Protein AF-A0A938IWF7-F1 (afdb_monomer)

Structure (mmCIF, N/CA/C/O backbone):
data_AF-A0A938IWF7-F1
#
_entry.id   AF-A0A938IWF7-F1
#
loop_
_atom_site.group_PDB
_atom_site.id
_atom_site.type_symbol
_atom_site.label_atom_id
_atom_site.label_alt_id
_atom_site.label_comp_id
_atom_site.label_asym_id
_atom_site.label_entity_id
_atom_site.label_seq_id
_atom_site.pdbx_PDB_ins_code
_atom_site.Cartn_x
_atom_sit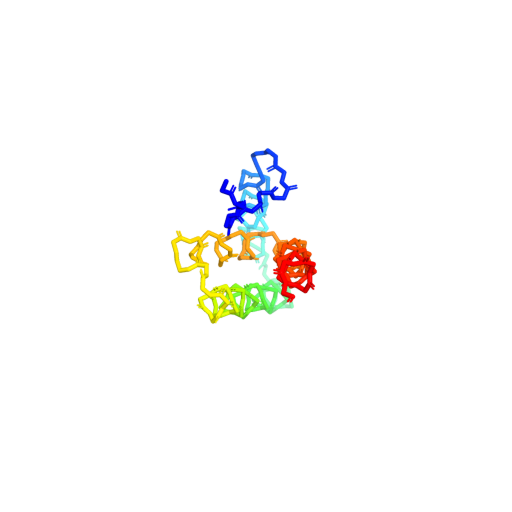e.Cartn_y
_atom_site.Cartn_z
_atom_site.occupancy
_atom_site.B_iso_or_equiv
_atom_site.auth_seq_id
_atom_site.auth_comp_id
_atom_site.auth_asym_id
_atom_site.auth_atom_id
_atom_site.pdbx_PDB_model_num
ATOM 1 N N . MET A 1 1 ? 18.620 -3.970 -14.557 1.00 60.56 1 MET A N 1
ATOM 2 C CA . MET A 1 1 ? 17.298 -4.579 -14.291 1.00 60.56 1 MET A CA 1
ATOM 3 C C . MET A 1 1 ? 16.439 -3.487 -13.680 1.00 60.56 1 MET A C 1
ATOM 5 O O . MET A 1 1 ? 16.869 -2.932 -12.676 1.00 60.56 1 MET A O 1
ATOM 9 N N . GLN A 1 2 ? 15.321 -3.117 -14.311 1.00 70.94 2 GLN A N 1
ATOM 10 C CA . GLN A 1 2 ? 14.376 -2.150 -13.732 1.00 70.94 2 GLN A CA 1
ATOM 11 C C . GLN A 1 2 ? 13.830 -2.713 -12.403 1.00 70.94 2 GLN A C 1
ATOM 13 O O . GLN A 1 2 ? 13.570 -3.922 -12.338 1.00 70.94 2 GLN A O 1
ATOM 18 N N . PRO A 1 3 ? 13.694 -1.904 -11.337 1.00 79.50 3 PRO A N 1
ATOM 19 C CA . PRO A 1 3 ? 13.138 -2.370 -10.074 1.00 79.50 3 PRO A CA 1
ATOM 20 C C . PRO A 1 3 ? 11.682 -2.813 -10.263 1.00 79.50 3 PRO A C 1
ATOM 22 O O . PRO A 1 3 ? 10.931 -2.231 -11.036 1.00 79.50 3 PRO A O 1
ATOM 25 N N . THR A 1 4 ? 11.269 -3.856 -9.544 1.00 87.56 4 THR A N 1
ATOM 26 C CA . THR A 1 4 ? 9.879 -4.356 -9.541 1.00 87.56 4 THR A CA 1
ATOM 27 C C . THR A 1 4 ? 9.089 -3.889 -8.315 1.00 87.56 4 THR A C 1
ATOM 29 O O . THR A 1 4 ? 7.882 -4.109 -8.215 1.00 87.56 4 THR A O 1
ATOM 32 N N . PHE A 1 5 ? 9.768 -3.238 -7.368 1.00 89.81 5 PHE A N 1
ATOM 33 C CA . PHE A 1 5 ? 9.217 -2.760 -6.107 1.00 89.81 5 PHE A CA 1
ATOM 34 C C . PHE A 1 5 ? 9.998 -1.547 -5.606 1.00 89.81 5 PHE A C 1
ATOM 36 O O . PHE A 1 5 ? 11.230 -1.572 -5.607 1.00 89.81 5 PHE A O 1
ATOM 43 N N . VAL A 1 6 ? 9.282 -0.541 -5.102 1.00 89.88 6 VAL A N 1
ATOM 44 C CA . VAL A 1 6 ? 9.870 0.648 -4.480 1.00 89.88 6 VAL A CA 1
ATOM 45 C C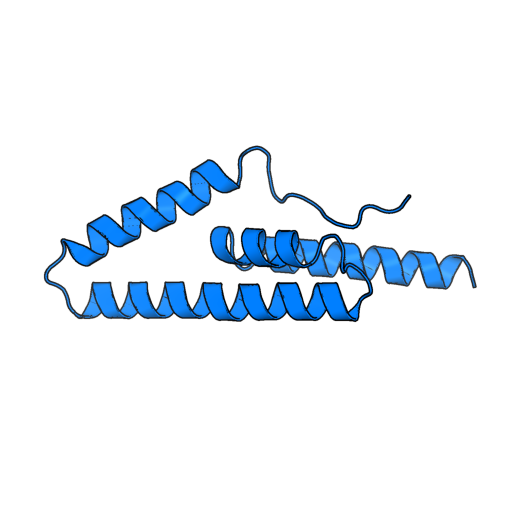 . VAL A 1 6 ? 9.305 0.805 -3.065 1.00 89.88 6 VAL A C 1
ATOM 47 O O . VAL A 1 6 ? 8.091 0.972 -2.901 1.00 89.88 6 VAL A O 1
ATOM 50 N N . PRO A 1 7 ? 10.153 0.728 -2.020 1.00 86.12 7 PRO A N 1
ATOM 51 C CA . PRO A 1 7 ? 9.714 0.996 -0.664 1.00 86.12 7 PRO A CA 1
ATOM 52 C C . PRO A 1 7 ? 9.468 2.495 -0.464 1.00 86.12 7 PRO A C 1
ATOM 54 O O . PRO A 1 7 ? 10.327 3.307 -0.792 1.00 86.12 7 PRO A O 1
ATOM 57 N N . VAL A 1 8 ? 8.344 2.867 0.150 1.00 84.50 8 VAL A N 1
ATOM 58 C CA . VAL A 1 8 ? 7.998 4.289 0.375 1.00 84.50 8 VAL A CA 1
ATOM 59 C C . VAL A 1 8 ? 8.936 5.022 1.350 1.00 84.50 8 VAL A C 1
ATOM 61 O O . VAL A 1 8 ? 9.105 6.230 1.241 1.00 84.50 8 VAL A O 1
ATOM 64 N N . ALA A 1 9 ? 9.533 4.319 2.323 1.00 77.88 9 ALA A N 1
ATOM 65 C CA . ALA A 1 9 ? 10.517 4.867 3.267 1.00 77.88 9 ALA A CA 1
ATOM 66 C C . ALA A 1 9 ? 11.268 3.752 4.029 1.00 77.88 9 ALA A C 1
ATOM 68 O O . ALA A 1 9 ? 10.703 2.684 4.264 1.00 77.88 9 ALA A O 1
ATOM 69 N N . PRO A 1 10 ? 12.505 3.959 4.509 1.00 74.50 10 PRO A N 1
ATOM 70 C CA . PRO A 1 10 ? 13.160 2.999 5.399 1.00 74.50 10 PRO A CA 1
ATOM 71 C C . PRO A 1 10 ? 12.302 2.718 6.643 1.00 74.50 10 PRO A C 1
ATOM 73 O O . PRO A 1 10 ? 11.774 3.641 7.256 1.00 74.50 10 PRO A O 1
ATOM 76 N N . MET A 1 11 ? 12.160 1.443 7.024 1.00 72.19 11 MET A N 1
ATOM 77 C CA . MET A 1 11 ? 11.378 1.022 8.202 1.00 72.19 11 MET A CA 1
ATOM 78 C C . MET A 1 11 ? 9.893 1.442 8.183 1.00 72.19 11 MET A C 1
ATOM 80 O O . MET A 1 11 ? 9.252 1.449 9.236 1.00 72.19 11 MET A O 1
ATOM 84 N N . TRP A 1 12 ? 9.314 1.725 7.005 1.00 72.31 12 TRP A N 1
ATOM 85 C CA . TRP A 1 12 ? 7.904 2.126 6.848 1.00 72.31 12 TRP A CA 1
ATOM 86 C C . TRP A 1 12 ? 6.911 1.174 7.529 1.00 72.31 12 TRP A C 1
ATOM 88 O O . TRP A 1 12 ? 5.832 1.590 7.952 1.00 72.31 12 TRP A O 1
ATOM 98 N N . TRP A 1 13 ? 7.269 -0.107 7.638 1.00 69.00 13 TRP A N 1
ATOM 99 C CA . TRP A 1 13 ? 6.447 -1.136 8.262 1.00 69.00 13 TRP A CA 1
ATOM 100 C C . TRP A 1 13 ? 6.356 -0.953 9.781 1.00 69.00 13 TRP A C 1
ATOM 102 O O . TRP A 1 13 ? 5.300 -1.204 10.347 1.00 69.00 13 TRP A O 1
ATOM 112 N N . VAL A 1 14 ? 7.402 -0.459 10.452 1.00 71.00 14 VAL A N 1
ATOM 113 C CA . VAL A 1 14 ? 7.402 -0.285 11.916 1.00 71.00 14 VAL A CA 1
ATOM 114 C C . VAL A 1 14 ? 6.451 0.828 12.338 1.00 71.00 14 VAL A C 1
ATOM 116 O O . VAL A 1 14 ? 5.626 0.632 13.230 1.00 71.00 14 VAL A O 1
ATOM 119 N N . SER A 1 15 ? 6.549 1.994 11.697 1.00 68.25 15 SER A N 1
ATOM 120 C CA . SER A 1 15 ? 5.754 3.170 12.062 1.00 68.25 15 SER A CA 1
ATOM 121 C C . SER A 1 15 ? 4.278 2.994 11.709 1.00 68.25 15 SER A C 1
ATOM 123 O O . SER A 1 15 ? 3.411 3.250 12.546 1.00 68.25 15 SER A O 1
ATOM 125 N N . ASN A 1 16 ? 3.979 2.499 10.506 1.00 72.25 16 ASN A N 1
ATOM 126 C CA . ASN A 1 16 ? 2.600 2.402 10.033 1.00 72.25 16 ASN A CA 1
ATOM 127 C C . ASN A 1 16 ? 1.866 1.180 10.600 1.00 72.25 16 ASN A C 1
ATOM 129 O O . ASN A 1 16 ? 0.741 1.312 11.081 1.00 72.25 16 ASN A O 1
ATOM 133 N N . PHE A 1 17 ? 2.511 0.008 10.651 1.00 72.62 17 PHE A N 1
ATOM 134 C CA . PHE A 1 17 ? 1.894 -1.179 11.251 1.00 72.62 17 PHE A CA 1
ATOM 135 C C . PHE A 1 17 ? 1.763 -1.030 12.773 1.00 72.62 17 PHE A C 1
ATOM 137 O O . PHE A 1 17 ? 0.714 -1.340 13.339 1.00 72.62 17 PHE A O 1
ATOM 144 N N . GLY A 1 18 ? 2.788 -0.481 13.438 1.00 76.25 18 GLY A N 1
ATOM 145 C CA . GLY A 1 18 ? 2.743 -0.179 14.870 1.00 76.25 18 GLY A CA 1
ATOM 146 C C . GLY A 1 18 ? 1.638 0.821 15.222 1.00 76.25 18 GLY A C 1
ATOM 147 O O . GLY A 1 18 ? 0.877 0.594 16.166 1.00 76.25 18 GLY A O 1
ATOM 148 N N . GLY A 1 19 ? 1.489 1.881 14.421 1.00 75.81 19 GLY A N 1
ATOM 149 C CA . GLY A 1 19 ? 0.403 2.851 14.560 1.00 75.81 19 GLY A CA 1
ATOM 150 C C . GLY A 1 19 ? -0.983 2.229 14.373 1.00 75.81 19 GLY A C 1
ATOM 151 O O . GLY A 1 19 ? -1.886 2.499 15.166 1.00 75.81 19 GLY A O 1
ATOM 152 N N . LEU A 1 20 ? -1.154 1.348 13.382 1.00 77.00 20 LEU A N 1
ATOM 153 C CA . LEU A 1 20 ? -2.426 0.672 13.105 1.00 77.00 20 LEU A CA 1
ATOM 154 C C . LEU A 1 20 ? -2.837 -0.257 14.259 1.00 77.00 20 LEU A C 1
ATOM 156 O O . LEU A 1 20 ? -3.983 -0.207 14.715 1.00 77.00 20 LEU A O 1
ATOM 160 N N . VAL A 1 21 ? -1.892 -1.030 14.803 1.00 79.88 21 VAL A N 1
ATOM 161 C CA . VAL A 1 21 ? -2.122 -1.890 15.977 1.00 79.88 21 VAL A CA 1
ATOM 162 C C . VAL A 1 21 ? -2.458 -1.056 17.216 1.00 79.88 21 VAL A C 1
ATOM 164 O O . VAL A 1 21 ? -3.451 -1.336 17.893 1.00 79.88 21 VAL A O 1
ATOM 167 N N . ALA A 1 22 ? -1.687 -0.004 17.504 1.00 81.25 22 ALA A N 1
ATOM 168 C CA . ALA A 1 22 ? -1.941 0.875 18.646 1.00 81.25 22 ALA A CA 1
ATOM 169 C C . ALA A 1 22 ? -3.323 1.547 18.552 1.00 81.25 22 ALA A C 1
ATOM 171 O O . ALA A 1 22 ? -4.100 1.513 19.512 1.00 81.25 22 ALA A O 1
ATOM 172 N N . ASN A 1 23 ? -3.670 2.084 17.379 1.00 78.56 23 ASN A N 1
ATOM 173 C CA . ASN A 1 23 ? -4.971 2.700 17.124 1.00 78.56 23 A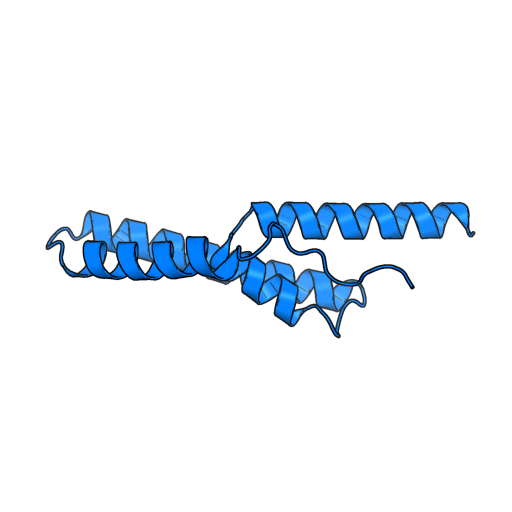SN A CA 1
ATOM 174 C C . ASN A 1 23 ? -6.117 1.688 17.228 1.00 78.56 23 ASN A C 1
ATOM 176 O O . ASN A 1 23 ? -7.157 2.012 17.804 1.00 78.56 23 ASN A O 1
ATOM 180 N N . GLY A 1 24 ? -5.917 0.453 16.761 1.00 77.62 24 GLY A N 1
ATOM 181 C CA . GLY A 1 24 ? -6.881 -0.634 16.923 1.00 77.62 24 GLY A CA 1
ATOM 182 C C . GLY A 1 24 ? -7.139 -0.979 18.389 1.00 77.62 24 GLY A C 1
ATOM 183 O O . GLY A 1 24 ? -8.295 -1.091 18.804 1.00 77.62 24 GLY A O 1
ATOM 184 N N . ILE A 1 25 ? -6.087 -1.056 19.211 1.00 83.25 25 ILE A N 1
ATOM 185 C CA . ILE A 1 25 ? -6.211 -1.284 20.660 1.00 83.25 25 ILE A CA 1
ATOM 186 C C . ILE A 1 25 ? -6.975 -0.130 21.326 1.00 83.25 25 ILE A C 1
ATOM 188 O O . ILE A 1 25 ? -7.878 -0.370 22.133 1.00 83.25 25 ILE A O 1
ATOM 192 N N . ILE A 1 26 ? -6.655 1.121 20.984 1.00 81.50 26 ILE A N 1
ATOM 193 C CA . ILE A 1 26 ? -7.336 2.308 21.525 1.00 81.50 26 ILE A CA 1
ATOM 194 C C . ILE A 1 26 ? -8.819 2.318 21.118 1.00 81.50 26 ILE A C 1
ATOM 196 O O . ILE A 1 26 ? -9.692 2.545 21.963 1.00 81.50 26 ILE A O 1
ATOM 200 N N . ALA A 1 27 ? -9.124 2.029 19.852 1.00 77.44 27 ALA A N 1
ATOM 201 C CA . ALA A 1 27 ? -10.489 1.959 19.338 1.00 77.44 27 ALA A CA 1
ATOM 202 C C . ALA A 1 27 ? -11.300 0.832 20.000 1.00 77.44 27 ALA A C 1
ATOM 204 O O . ALA A 1 27 ? -12.460 1.040 20.364 1.00 77.44 27 ALA A O 1
ATOM 205 N N . ALA A 1 28 ? -10.689 -0.336 20.219 1.00 76.94 28 ALA A N 1
ATOM 206 C CA . ALA A 1 28 ? -11.324 -1.464 20.896 1.00 76.94 28 ALA A CA 1
ATOM 207 C C . ALA A 1 28 ? -11.637 -1.153 22.370 1.00 76.94 28 ALA A C 1
ATOM 209 O O . ALA A 1 28 ? -12.730 -1.469 22.855 1.00 76.94 28 ALA A O 1
ATOM 210 N N . ARG A 1 29 ? -10.707 -0.482 23.066 1.00 83.88 29 ARG A N 1
ATOM 211 C CA . ARG A 1 29 ? -10.857 -0.072 24.474 1.00 83.88 29 ARG A CA 1
ATOM 212 C C . ARG A 1 29 ? -11.865 1.063 24.665 1.00 83.88 29 ARG A C 1
ATOM 214 O O . ARG A 1 29 ? -12.482 1.150 25.727 1.00 83.88 29 ARG A O 1
ATOM 221 N N . LYS A 1 30 ? -12.103 1.902 23.652 1.00 78.81 30 LYS A N 1
ATOM 222 C CA . LYS A 1 30 ? -13.204 2.877 23.683 1.00 78.81 30 LYS A CA 1
ATOM 223 C C . LYS A 1 30 ? -14.561 2.161 23.593 1.00 78.81 30 LYS A C 1
ATOM 225 O O . LYS A 1 30 ? -14.805 1.350 22.703 1.00 78.81 30 LYS A O 1
ATOM 230 N N . LYS A 1 31 ? -15.506 2.537 24.468 1.00 80.00 31 LYS A N 1
ATOM 231 C CA . LYS A 1 31 ? -16.922 2.101 24.407 1.00 80.00 31 LYS A CA 1
ATOM 232 C C . LYS A 1 31 ? -17.740 2.811 23.311 1.00 80.00 31 LYS A C 1
ATOM 234 O O . LYS A 1 31 ? -18.949 2.625 23.220 1.00 80.00 31 LYS A O 1
ATOM 239 N N . SER A 1 32 ? -17.100 3.633 22.478 1.00 85.75 32 SER A N 1
ATOM 240 C CA . SER A 1 32 ? -17.764 4.385 21.412 1.00 85.75 32 SER A CA 1
ATOM 241 C C . SER A 1 32 ? -17.997 3.506 20.184 1.00 85.75 32 SER A C 1
ATOM 243 O O . SER A 1 32 ? -17.044 3.088 19.522 1.00 85.75 32 SER A O 1
ATOM 245 N N . LYS A 1 33 ? -19.271 3.271 19.843 1.00 86.00 33 LYS A N 1
ATOM 246 C CA . LYS A 1 33 ? -19.653 2.589 18.594 1.00 86.00 33 LYS A CA 1
ATOM 247 C C . LYS A 1 33 ? -19.139 3.336 17.362 1.00 86.00 33 LYS A C 1
ATOM 249 O O . LYS A 1 33 ? -18.655 2.692 16.440 1.00 86.00 33 LYS A O 1
ATOM 254 N N . LEU A 1 34 ? -19.178 4.672 17.377 1.00 86.62 34 LEU A N 1
ATOM 255 C CA . LEU A 1 34 ? -18.704 5.501 16.267 1.00 86.62 34 LEU A CA 1
ATOM 256 C C . LEU A 1 34 ? -17.204 5.305 16.017 1.00 86.62 34 LEU A C 1
ATOM 258 O O . LEU A 1 34 ? -16.800 5.107 14.880 1.00 86.62 34 LEU A O 1
ATOM 262 N N . THR A 1 35 ? -16.380 5.285 17.072 1.00 83.81 35 THR A N 1
ATOM 263 C CA . THR A 1 35 ? -14.931 5.061 16.927 1.00 83.81 35 THR A CA 1
ATOM 264 C C . THR A 1 35 ? -14.628 3.692 16.318 1.00 83.81 35 THR A C 1
ATOM 266 O O . THR A 1 35 ? -13.765 3.590 15.453 1.00 83.81 35 THR A O 1
ATOM 269 N N . ARG A 1 36 ? -15.356 2.648 16.729 1.00 83.19 36 ARG A N 1
ATOM 270 C CA . ARG A 1 36 ? -15.197 1.299 16.165 1.00 83.19 36 ARG A CA 1
ATOM 271 C C . ARG A 1 36 ? -15.647 1.226 14.707 1.00 83.19 36 ARG A C 1
ATOM 273 O O . ARG A 1 36 ? -14.974 0.578 13.917 1.00 83.19 36 ARG A O 1
ATOM 280 N N . LEU A 1 37 ? -16.741 1.905 14.356 1.00 88.19 37 LEU A N 1
ATOM 281 C CA . LEU A 1 37 ? -17.227 2.008 12.977 1.00 88.19 37 LEU A CA 1
ATOM 282 C C . LEU A 1 37 ? -16.219 2.717 12.071 1.00 88.19 37 LEU A C 1
ATOM 284 O O . LEU A 1 37 ? -15.870 2.176 11.030 1.00 88.19 37 LEU A O 1
ATOM 288 N N . VAL A 1 38 ? -15.710 3.881 12.486 1.00 86.88 38 VAL A N 1
ATOM 289 C CA . VAL A 1 38 ? -14.707 4.638 11.718 1.00 86.88 38 VAL A CA 1
ATOM 290 C C . VAL A 1 38 ? -13.418 3.833 11.560 1.00 86.88 38 VAL A C 1
ATOM 292 O O . VAL A 1 38 ? -12.883 3.753 10.460 1.00 86.88 38 VAL A O 1
ATOM 295 N N . PHE A 1 39 ? -12.944 3.184 12.629 1.00 85.56 39 PHE A N 1
ATOM 296 C CA . PHE A 1 39 ? -11.764 2.322 12.552 1.00 85.56 39 PHE A CA 1
ATOM 297 C C . PHE A 1 39 ? -11.991 1.129 11.615 1.00 85.56 39 PHE A C 1
ATOM 299 O O . PHE A 1 39 ? -11.150 0.846 10.769 1.00 85.56 39 PHE A O 1
ATOM 306 N N . GLY A 1 40 ? -13.140 0.456 11.725 1.00 87.69 40 GLY A N 1
ATOM 307 C CA . GLY A 1 40 ? -13.500 -0.648 10.839 1.00 87.69 40 GLY A CA 1
ATOM 308 C C . GLY A 1 40 ? -13.567 -0.217 9.375 1.00 87.69 40 GLY A C 1
ATOM 309 O O . GLY A 1 40 ? -12.996 -0.890 8.524 1.00 87.69 40 GLY A O 1
ATOM 310 N N . ALA A 1 41 ? -14.192 0.927 9.088 1.00 88.50 41 ALA A N 1
ATOM 311 C CA . ALA A 1 41 ? -14.237 1.496 7.745 1.00 88.50 41 ALA A CA 1
ATOM 312 C C . ALA A 1 41 ? -12.830 1.796 7.209 1.00 88.50 41 ALA A C 1
ATOM 314 O O . ALA A 1 41 ? -12.520 1.407 6.089 1.00 88.50 41 ALA A O 1
ATOM 315 N N . ALA A 1 42 ? -11.957 2.398 8.025 1.00 85.75 42 ALA A N 1
ATOM 316 C CA . ALA A 1 42 ? -10.570 2.650 7.642 1.00 85.75 42 ALA A CA 1
ATOM 317 C C . ALA A 1 42 ? -9.824 1.346 7.308 1.00 85.75 42 ALA A C 1
ATOM 319 O O . ALA A 1 42 ? -9.206 1.249 6.253 1.00 85.75 42 ALA A O 1
ATOM 320 N N . VAL A 1 43 ? -9.933 0.313 8.152 1.00 86.81 43 VAL A N 1
ATOM 321 C CA . VAL A 1 43 ? -9.309 -0.996 7.889 1.00 86.81 43 VAL A CA 1
ATOM 322 C C . VAL A 1 43 ? -9.834 -1.613 6.592 1.00 86.81 43 VAL A C 1
ATOM 324 O O . VAL A 1 43 ? -9.042 -2.109 5.794 1.00 86.81 43 VAL A O 1
ATOM 327 N N . VAL A 1 44 ? -11.148 -1.563 6.353 1.00 91.38 44 VAL A N 1
ATOM 328 C CA . VAL A 1 44 ? -11.747 -2.071 5.109 1.00 91.38 44 VAL A CA 1
ATOM 329 C C . VAL A 1 44 ? -11.184 -1.335 3.894 1.00 91.38 44 VAL A C 1
ATOM 331 O O . VAL A 1 44 ? -10.806 -1.993 2.927 1.00 91.38 44 VAL A O 1
ATOM 334 N N . THR A 1 45 ? -11.060 -0.008 3.955 1.00 89.56 45 THR A N 1
ATOM 335 C CA . THR A 1 45 ? -10.439 0.789 2.887 1.00 89.56 45 THR A CA 1
ATOM 336 C C . THR A 1 45 ? -9.016 0.314 2.587 1.00 89.56 45 THR A C 1
ATOM 338 O O . THR A 1 45 ? -8.726 -0.024 1.442 1.00 89.56 45 THR A O 1
ATOM 341 N N . HIS A 1 46 ? -8.163 0.162 3.605 1.00 88.06 46 HIS A N 1
ATOM 342 C CA . HIS A 1 46 ? -6.790 -0.329 3.423 1.00 88.06 46 HIS A CA 1
ATOM 343 C C . HIS A 1 46 ? -6.732 -1.739 2.808 1.00 88.06 46 HIS A C 1
ATOM 345 O O . HIS A 1 46 ? -5.865 -2.023 1.983 1.00 88.06 46 HIS A O 1
ATOM 351 N N . VAL A 1 47 ? -7.657 -2.633 3.177 1.00 91.56 47 VAL A N 1
ATOM 352 C CA . VAL A 1 47 ? -7.731 -3.987 2.597 1.00 91.56 47 VAL A CA 1
ATOM 353 C C . VAL A 1 47 ? -8.128 -3.942 1.120 1.00 91.56 47 VAL A C 1
ATOM 355 O O . VAL A 1 47 ? -7.537 -4.655 0.306 1.00 91.56 47 VAL A O 1
ATOM 358 N N . VAL A 1 48 ? -9.103 -3.104 0.759 1.00 94.81 48 VAL A N 1
ATOM 359 C CA . VAL A 1 48 ? -9.533 -2.927 -0.638 1.00 94.81 48 VAL A CA 1
ATOM 360 C C . VAL A 1 48 ? -8.393 -2.353 -1.481 1.00 94.81 48 VAL A C 1
ATOM 362 O O . VAL A 1 48 ? -8.098 -2.886 -2.552 1.00 94.81 48 VAL A O 1
ATOM 365 N N . GLU A 1 49 ? -7.708 -1.326 -0.981 1.00 93.81 49 GLU A N 1
ATOM 366 C CA . GLU A 1 49 ? -6.546 -0.721 -1.641 1.00 93.81 49 GLU A CA 1
ATOM 367 C C . GLU A 1 49 ? -5.397 -1.720 -1.815 1.00 93.81 49 GLU A C 1
ATOM 369 O O . GLU A 1 49 ? -4.810 -1.807 -2.893 1.00 93.81 49 GLU A O 1
ATOM 374 N N . ALA A 1 50 ? -5.110 -2.532 -0.796 1.00 94.44 50 ALA A N 1
ATOM 375 C CA . ALA A 1 50 ? -4.087 -3.572 -0.865 1.00 94.44 50 ALA A CA 1
ATOM 376 C C . ALA A 1 50 ? -4.396 -4.634 -1.926 1.00 94.44 50 ALA A C 1
ATOM 378 O O . ALA A 1 50 ? -3.514 -5.021 -2.699 1.00 94.44 50 ALA A O 1
ATOM 379 N N . GLY A 1 51 ? -5.652 -5.083 -1.992 1.00 96.19 51 GLY A N 1
ATOM 380 C CA . GLY A 1 51 ? -6.108 -6.011 -3.025 1.00 96.19 51 GLY A CA 1
ATOM 381 C C . GLY A 1 51 ? -6.006 -5.409 -4.426 1.00 96.19 51 GLY A C 1
ATOM 382 O O . GLY A 1 51 ? -5.584 -6.092 -5.363 1.00 96.19 51 GLY A O 1
ATOM 383 N N . TYR A 1 52 ? -6.334 -4.122 -4.566 1.00 96.31 52 TYR A N 1
ATOM 384 C CA . TYR A 1 52 ? -6.160 -3.389 -5.817 1.00 96.31 52 TYR A CA 1
ATOM 385 C C . TYR A 1 52 ? -4.683 -3.303 -6.223 1.00 96.31 52 TYR A C 1
ATOM 387 O O . TYR A 1 52 ? -4.348 -3.705 -7.334 1.00 96.31 52 TYR A O 1
ATOM 395 N N . ALA A 1 53 ? -3.790 -2.886 -5.321 1.00 96.19 53 ALA A N 1
ATOM 396 C CA . ALA A 1 53 ? -2.353 -2.791 -5.586 1.00 96.19 53 ALA A CA 1
ATOM 397 C C . ALA A 1 53 ? -1.753 -4.134 -6.027 1.00 96.19 53 ALA A C 1
ATOM 399 O O . ALA A 1 53 ? -1.046 -4.200 -7.032 1.00 96.19 53 ALA A O 1
ATOM 400 N N . TYR A 1 54 ? -2.083 -5.215 -5.312 1.00 96.31 54 TYR A N 1
ATOM 401 C CA . TYR A 1 54 ? -1.652 -6.570 -5.660 1.00 96.31 54 TYR A CA 1
ATOM 402 C C . TYR A 1 54 ? -2.109 -6.956 -7.070 1.00 96.31 54 TYR A C 1
ATOM 404 O O . TYR A 1 54 ? -1.312 -7.410 -7.896 1.00 96.31 54 TYR A O 1
ATOM 412 N N . ARG A 1 55 ? -3.399 -6.751 -7.363 1.00 96.81 55 ARG A N 1
ATOM 413 C CA . ARG A 1 55 ? -3.988 -7.113 -8.655 1.00 96.81 55 ARG A CA 1
ATOM 414 C C . ARG A 1 55 ? -3.393 -6.296 -9.79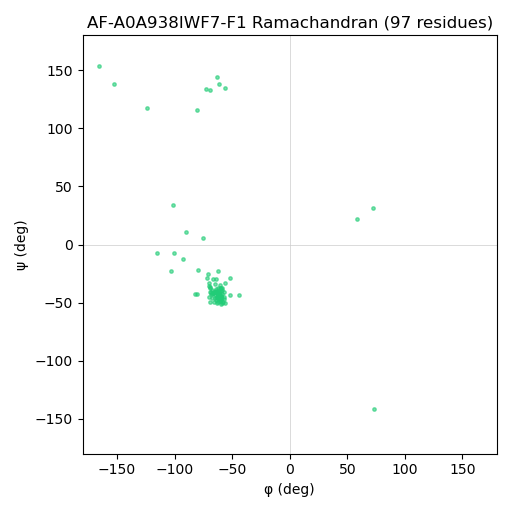8 1.00 96.81 55 ARG A C 1
ATOM 416 O O . ARG A 1 55 ? -3.158 -6.855 -10.866 1.00 96.81 55 ARG A O 1
ATOM 423 N N . THR A 1 56 ? -3.158 -5.006 -9.586 1.00 96.56 56 THR A N 1
ATOM 424 C CA . THR A 1 56 ? -2.530 -4.117 -10.568 1.00 96.56 56 THR A CA 1
ATOM 425 C C . THR A 1 56 ? -1.086 -4.536 -10.828 1.00 96.56 56 THR A C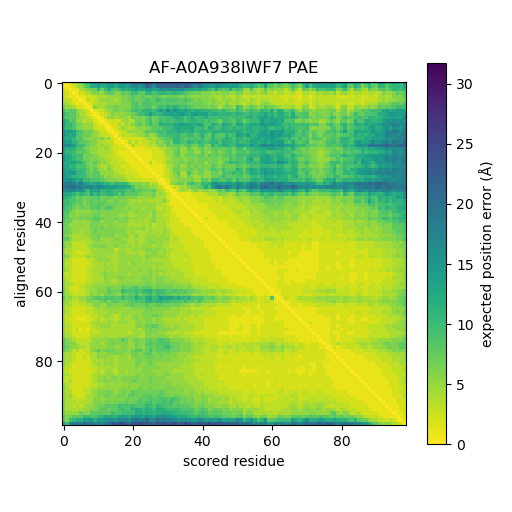 1
ATOM 427 O O . THR A 1 56 ? -0.733 -4.778 -11.975 1.00 96.56 56 THR A O 1
ATOM 430 N N . ALA A 1 57 ? -0.280 -4.755 -9.786 1.00 95.44 57 ALA A N 1
ATOM 431 C CA . ALA A 1 57 ? 1.099 -5.220 -9.944 1.00 95.44 57 ALA A CA 1
ATOM 432 C C . ALA A 1 57 ? 1.187 -6.566 -10.694 1.00 95.44 57 ALA A C 1
ATOM 434 O O . ALA A 1 57 ? 2.002 -6.711 -11.601 1.00 95.44 57 ALA A O 1
ATOM 435 N N . THR A 1 58 ? 0.303 -7.518 -10.375 1.00 95.44 58 THR A N 1
ATOM 436 C CA . THR A 1 58 ? 0.206 -8.816 -11.078 1.00 95.44 58 THR A CA 1
ATOM 437 C C . THR A 1 58 ? -0.096 -8.616 -12.569 1.00 95.44 58 THR A C 1
ATOM 439 O O . THR A 1 58 ? 0.564 -9.174 -13.438 1.00 95.44 58 THR A O 1
ATOM 442 N N . ARG A 1 59 ? -1.078 -7.765 -12.897 1.00 95.31 59 ARG A N 1
ATOM 443 C CA . ARG A 1 59 ? -1.480 -7.500 -14.291 1.00 95.31 59 ARG A CA 1
ATOM 444 C C . ARG A 1 59 ? -0.386 -6.849 -15.132 1.00 95.31 59 ARG A C 1
ATOM 446 O O . ARG A 1 59 ? -0.329 -7.099 -16.329 1.00 95.31 59 ARG A O 1
ATOM 453 N N . GLU A 1 60 ? 0.481 -6.067 -14.503 1.00 93.62 60 GLU A N 1
ATOM 454 C CA . GLU A 1 60 ? 1.585 -5.355 -15.155 1.00 93.62 60 GLU A CA 1
ATOM 455 C C . GLU A 1 60 ? 2.895 -6.171 -15.210 1.00 93.62 60 GLU A C 1
ATOM 457 O O . GLU A 1 60 ? 3.970 -5.646 -15.537 1.00 93.62 60 GLU A O 1
ATOM 462 N N . GLY A 1 61 ? 2.826 -7.468 -14.885 1.00 92.50 61 GLY A N 1
ATOM 463 C CA . GLY A 1 61 ? 3.961 -8.392 -14.932 1.00 92.50 61 GLY A CA 1
ATOM 464 C C . GLY A 1 61 ? 4.988 -8.157 -13.824 1.00 92.50 61 GLY A C 1
ATOM 465 O O . GLY A 1 61 ? 6.182 -8.357 -14.040 1.00 92.50 61 GLY A O 1
ATOM 466 N N . LEU A 1 62 ? 4.546 -7.683 -12.653 1.00 92.69 62 LEU A N 1
ATOM 467 C CA . LEU A 1 62 ? 5.365 -7.526 -11.444 1.00 92.69 62 LEU A CA 1
ATOM 468 C C . LEU A 1 62 ? 5.113 -8.667 -10.441 1.00 92.69 62 LEU A C 1
ATOM 470 O O . LEU A 1 62 ? 5.137 -8.434 -9.232 1.00 92.69 62 LEU A O 1
ATOM 474 N N . ASP A 1 63 ? 4.848 -9.887 -10.917 1.00 90.56 63 ASP A N 1
ATOM 475 C CA . ASP A 1 63 ? 4.370 -11.018 -10.102 1.00 90.56 63 ASP A CA 1
ATOM 476 C C . ASP A 1 63 ? 5.239 -11.287 -8.858 1.00 90.56 63 ASP A C 1
ATOM 478 O O . ASP A 1 63 ? 4.723 -11.414 -7.744 1.00 90.56 63 ASP A O 1
ATOM 482 N N . ASP A 1 64 ? 6.566 -11.242 -9.011 1.00 90.88 64 ASP A N 1
ATOM 483 C CA . ASP A 1 64 ? 7.542 -11.461 -7.930 1.00 90.88 64 ASP A CA 1
ATOM 484 C C . ASP A 1 64 ? 7.447 -10.429 -6.787 1.00 90.88 64 ASP A C 1
ATOM 486 O O . ASP A 1 64 ? 7.879 -10.669 -5.650 1.00 90.88 64 ASP A O 1
ATOM 490 N N . ALA A 1 65 ? 6.889 -9.254 -7.084 1.00 93.19 65 ALA A N 1
ATOM 491 C CA . ALA A 1 65 ? 6.761 -8.115 -6.182 1.00 93.19 65 ALA A CA 1
ATOM 492 C C . ALA A 1 65 ? 5.306 -7.750 -5.850 1.00 93.19 65 ALA A C 1
ATOM 494 O O . ALA A 1 65 ? 5.082 -6.922 -4.964 1.00 93.19 65 ALA A O 1
ATOM 495 N N . ALA A 1 66 ? 4.313 -8.365 -6.497 1.00 93.25 66 ALA A N 1
ATOM 496 C CA . ALA A 1 66 ? 2.904 -8.017 -6.328 1.00 93.25 66 ALA A CA 1
ATOM 497 C C . ALA A 1 66 ? 2.451 -8.116 -4.863 1.00 93.25 66 ALA A C 1
ATOM 499 O O . ALA A 1 66 ? 1.764 -7.232 -4.346 1.00 93.25 66 ALA A O 1
ATOM 500 N N . TRP A 1 67 ? 2.902 -9.151 -4.150 1.00 93.44 67 TRP A N 1
ATOM 501 C CA . TRP A 1 67 ? 2.619 -9.317 -2.722 1.00 93.44 67 TRP A CA 1
ATOM 502 C C . TRP A 1 67 ? 3.247 -8.209 -1.860 1.00 93.44 67 TRP A C 1
ATOM 504 O O . TRP A 1 67 ? 2.637 -7.787 -0.877 1.00 93.44 67 TRP A O 1
ATOM 514 N N . LYS A 1 68 ? 4.426 -7.689 -2.238 1.00 93.06 68 LYS A N 1
ATOM 515 C CA . LYS A 1 68 ? 5.083 -6.572 -1.536 1.00 93.06 68 LYS A CA 1
ATOM 516 C C . LYS A 1 68 ? 4.289 -5.283 -1.711 1.00 93.06 68 LYS A C 1
ATOM 518 O O . LYS A 1 68 ? 4.076 -4.571 -0.733 1.00 93.06 68 LYS A O 1
ATOM 523 N N . TRP A 1 69 ? 3.796 -5.023 -2.922 1.00 94.62 69 TRP A N 1
ATOM 524 C CA . TRP A 1 69 ? 2.906 -3.894 -3.204 1.00 94.62 69 TRP A CA 1
ATOM 525 C C . TRP A 1 69 ? 1.596 -3.976 -2.418 1.00 94.62 69 TRP A C 1
ATOM 527 O O . TRP A 1 69 ? 1.174 -2.981 -1.825 1.00 94.62 69 TRP A O 1
ATOM 537 N N . GLY A 1 70 ? 0.996 -5.166 -2.340 1.00 93.25 70 GLY A N 1
ATOM 538 C CA . GLY A 1 70 ? -0.188 -5.415 -1.517 1.00 93.25 70 GLY A CA 1
ATOM 539 C C . GLY A 1 70 ? 0.056 -5.133 -0.032 1.00 93.25 70 GLY A C 1
ATOM 540 O O . GLY A 1 70 ? -0.679 -4.359 0.577 1.00 93.25 70 GLY A O 1
ATOM 541 N N . LEU A 1 71 ? 1.117 -5.698 0.555 1.00 91.19 71 LEU A N 1
ATOM 542 C CA . LEU A 1 71 ? 1.434 -5.490 1.974 1.00 91.19 71 LEU A CA 1
ATOM 543 C C . LEU A 1 71 ? 1.812 -4.043 2.304 1.00 91.19 71 LEU A C 1
ATOM 545 O O . LEU A 1 71 ? 1.385 -3.525 3.337 1.00 91.19 71 LEU A O 1
ATOM 549 N N . GLN A 1 72 ? 2.586 -3.378 1.444 1.00 91.31 72 GLN A N 1
ATOM 550 C CA . GLN A 1 72 ? 2.929 -1.972 1.640 1.00 91.31 72 GLN A CA 1
ATOM 551 C C . GLN A 1 72 ? 1.687 -1.086 1.579 1.00 91.31 72 GLN A C 1
ATOM 553 O O . GLN A 1 72 ? 1.521 -0.210 2.421 1.00 91.31 72 GLN A O 1
ATOM 558 N N . THR A 1 73 ? 0.767 -1.362 0.660 1.00 92.25 73 THR A N 1
ATOM 559 C CA . THR A 1 73 ? -0.493 -0.618 0.565 1.00 92.25 73 THR A CA 1
ATOM 560 C C . THR A 1 73 ? -1.411 -0.907 1.749 1.00 92.25 73 THR A C 1
ATOM 562 O O . THR A 1 73 ? -2.022 0.009 2.288 1.00 92.25 73 THR A O 1
ATOM 565 N N . LEU A 1 74 ? -1.446 -2.142 2.251 1.00 89.25 74 LEU A N 1
ATOM 566 C CA . LEU A 1 74 ? -2.212 -2.460 3.457 1.00 89.25 74 LEU A CA 1
ATOM 567 C C . LEU A 1 74 ? -1.733 -1.645 4.665 1.00 89.25 74 LEU A C 1
ATOM 569 O O . LEU A 1 74 ? -2.542 -1.184 5.465 1.00 89.25 74 LEU A O 1
ATOM 573 N N . ALA A 1 75 ? -0.421 -1.470 4.800 1.00 85.50 75 ALA A N 1
ATOM 574 C CA . ALA A 1 75 ? 0.159 -0.764 5.932 1.00 85.50 75 ALA A CA 1
ATOM 575 C C . ALA A 1 75 ? 0.145 0.759 5.761 1.00 85.50 75 ALA A C 1
ATOM 577 O O . ALA A 1 75 ? -0.128 1.475 6.717 1.00 85.50 75 ALA A O 1
ATOM 578 N N . VAL A 1 76 ? 0.479 1.251 4.569 1.00 85.19 76 VAL A N 1
ATOM 579 C CA . VAL A 1 76 ? 0.742 2.674 4.309 1.00 85.19 76 VAL A CA 1
ATOM 580 C C . VAL A 1 76 ? -0.437 3.352 3.602 1.00 85.19 76 VAL A C 1
ATOM 582 O O . VAL A 1 76 ? -0.608 4.559 3.726 1.00 85.19 76 VAL A O 1
ATOM 585 N N . GLY A 1 77 ? -1.289 2.596 2.907 1.00 87.50 77 GLY A N 1
ATOM 586 C CA . GLY A 1 77 ? -2.425 3.109 2.136 1.00 87.50 77 GLY A CA 1
ATOM 587 C C . GLY A 1 77 ? -1.991 3.801 0.844 1.00 87.50 77 GLY A C 1
ATOM 588 O O . GLY A 1 77 ? -1.034 3.383 0.183 1.00 87.50 77 GLY A O 1
ATOM 589 N N . PHE A 1 78 ? -2.675 4.898 0.518 1.00 87.12 78 PHE A N 1
ATOM 590 C CA . PHE A 1 78 ? -2.486 5.703 -0.695 1.00 87.12 78 PHE A CA 1
ATOM 591 C C . PHE A 1 78 ? -1.040 6.012 -1.114 1.00 87.12 78 PHE A C 1
ATOM 593 O O . PHE A 1 78 ? -0.761 5.875 -2.304 1.00 87.12 78 PHE A O 1
ATOM 600 N N . PRO A 1 79 ? -0.093 6.384 -0.228 1.00 89.19 79 PRO A N 1
ATOM 601 C CA . PRO A 1 79 ? 1.288 6.636 -0.647 1.00 89.19 79 PRO A CA 1
ATOM 602 C C . PRO A 1 79 ? 1.932 5.445 -1.365 1.00 89.19 79 PRO A C 1
ATOM 604 O O . PRO A 1 79 ? 2.709 5.630 -2.296 1.00 89.19 79 PRO A O 1
ATOM 607 N N . SER A 1 80 ? 1.575 4.214 -0.985 1.00 91.12 80 SER A N 1
ATOM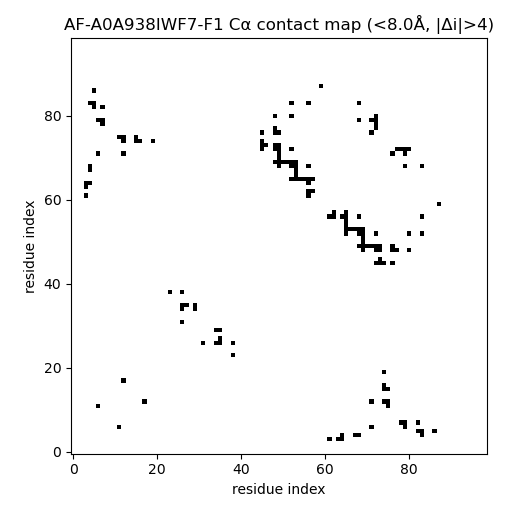 608 C CA . SER A 1 80 ? 2.048 3.018 -1.685 1.00 91.12 80 SER A CA 1
ATOM 609 C C . SER A 1 80 ? 1.433 2.877 -3.078 1.00 91.12 80 SER A C 1
ATOM 611 O O . SER A 1 80 ? 2.102 2.406 -3.991 1.00 91.12 80 SER A O 1
ATOM 613 N N . LEU A 1 81 ? 0.169 3.272 -3.259 1.00 92.25 81 LEU A N 1
ATOM 614 C CA . LEU A 1 81 ? -0.470 3.2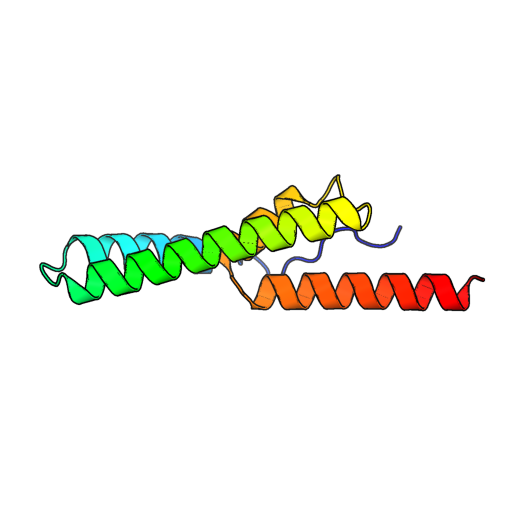56 -4.576 1.00 92.25 81 LEU A CA 1
ATOM 615 C C . LEU A 1 81 ? 0.171 4.274 -5.515 1.00 92.25 81 LEU A C 1
ATOM 617 O O . LEU A 1 81 ? 0.409 3.946 -6.672 1.00 92.25 81 LEU A O 1
ATOM 621 N N . ILE A 1 82 ? 0.487 5.471 -5.018 1.00 92.81 82 ILE A N 1
ATOM 622 C CA . ILE A 1 82 ? 1.172 6.506 -5.804 1.00 92.81 82 ILE A CA 1
ATOM 623 C C . ILE A 1 82 ? 2.514 5.971 -6.310 1.00 92.81 82 ILE A C 1
ATOM 625 O O . ILE A 1 82 ? 2.747 5.974 -7.513 1.00 92.81 82 ILE A O 1
ATOM 629 N N . ALA A 1 83 ? 3.328 5.394 -5.421 1.00 93.56 83 ALA A N 1
ATOM 630 C CA . ALA A 1 83 ? 4.614 4.813 -5.799 1.00 93.56 83 ALA A CA 1
ATOM 631 C C . ALA A 1 83 ? 4.482 3.661 -6.818 1.00 93.56 83 ALA A C 1
ATOM 633 O O . ALA A 1 83 ? 5.335 3.505 -7.691 1.00 93.56 83 ALA A O 1
ATOM 634 N N . LEU A 1 84 ? 3.417 2.849 -6.734 1.00 94.88 84 LEU A N 1
ATOM 635 C CA . LEU A 1 84 ? 3.139 1.820 -7.742 1.00 94.88 84 LEU A CA 1
ATOM 636 C C . LEU A 1 84 ? 2.822 2.458 -9.097 1.00 94.88 84 LEU A C 1
ATOM 638 O O . LEU A 1 84 ? 3.352 2.022 -10.112 1.00 94.88 84 LEU A O 1
ATOM 642 N N . HIS A 1 85 ? 1.967 3.480 -9.119 1.00 94.81 85 HIS A N 1
ATOM 643 C CA . HIS A 1 85 ? 1.588 4.172 -10.348 1.00 94.81 85 HIS A CA 1
ATOM 644 C C . HIS A 1 85 ? 2.771 4.890 -11.008 1.00 94.81 85 HIS A C 1
ATOM 646 O O . HIS A 1 85 ? 2.909 4.800 -12.225 1.00 94.81 85 HIS A O 1
ATOM 652 N N . GLU A 1 86 ? 3.639 5.533 -10.227 1.00 94.62 86 GLU A N 1
ATOM 653 C CA . GLU A 1 86 ? 4.869 6.168 -10.721 1.00 94.62 86 GLU A CA 1
ATOM 654 C C . GLU A 1 86 ? 5.799 5.143 -11.381 1.00 94.62 86 GLU A C 1
ATOM 656 O O . GLU A 1 86 ? 6.187 5.320 -12.533 1.00 94.62 86 GLU A O 1
ATOM 661 N N . LEU A 1 87 ? 6.060 4.010 -10.719 1.00 94.56 87 LEU A N 1
ATOM 662 C CA . LEU A 1 87 ? 6.889 2.944 -11.292 1.00 94.56 87 LEU A CA 1
ATOM 66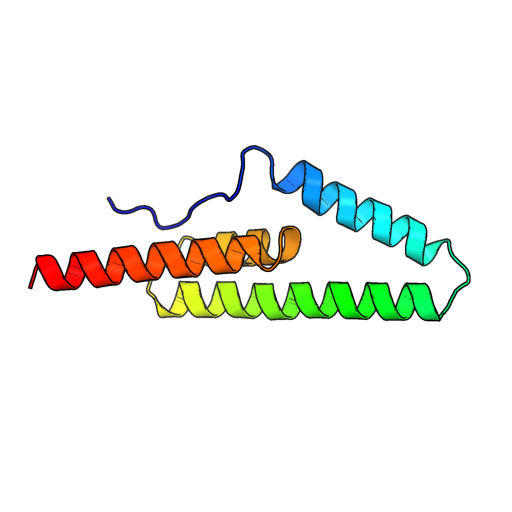3 C C . LEU A 1 87 ? 6.302 2.379 -12.594 1.00 94.56 87 LEU A C 1
ATOM 665 O O . LEU A 1 87 ? 7.039 2.020 -13.513 1.00 94.56 87 LEU A O 1
ATOM 669 N N . LEU A 1 88 ? 4.977 2.254 -12.679 1.00 94.44 88 LEU A N 1
ATOM 670 C CA . LEU A 1 88 ? 4.322 1.780 -13.897 1.00 94.44 88 LEU A CA 1
ATOM 671 C C . LEU A 1 88 ? 4.435 2.797 -15.039 1.00 94.44 88 LEU A C 1
ATOM 673 O O . LEU A 1 88 ? 4.727 2.387 -16.161 1.00 94.44 88 LEU A O 1
ATOM 677 N N . ALA A 1 89 ? 4.279 4.090 -14.746 1.00 94.44 89 ALA A N 1
ATOM 678 C CA . ALA A 1 89 ? 4.457 5.163 -15.722 1.00 94.44 89 ALA A CA 1
ATOM 679 C C . ALA A 1 89 ? 5.897 5.197 -16.265 1.00 94.44 89 ALA A C 1
ATOM 681 O O . ALA A 1 89 ? 6.092 5.182 -17.478 1.00 94.44 89 ALA A O 1
ATOM 682 N N . GLU A 1 90 ? 6.905 5.113 -15.391 1.00 92.69 90 GLU A N 1
ATOM 683 C CA . GLU A 1 90 ? 8.321 5.054 -15.793 1.00 92.69 90 GLU A CA 1
ATOM 684 C C . GLU A 1 90 ? 8.620 3.851 -16.708 1.00 92.69 90 GLU A C 1
ATOM 686 O O . GLU A 1 90 ? 9.396 3.947 -17.663 1.00 92.69 90 GLU A O 1
ATOM 691 N N . ARG A 1 91 ? 7.991 2.695 -16.449 1.00 91.12 91 ARG A N 1
ATOM 692 C CA . ARG A 1 91 ? 8.138 1.506 -17.307 1.00 91.12 91 ARG A CA 1
ATOM 693 C C . ARG A 1 91 ? 7.485 1.684 -18.672 1.00 91.12 91 ARG A C 1
ATOM 695 O O . ARG A 1 91 ? 8.005 1.150 -19.651 1.00 91.12 91 ARG A O 1
ATOM 702 N N . GLU A 1 92 ? 6.342 2.355 -18.739 1.00 92.00 92 GLU A N 1
ATOM 703 C CA . GLU A 1 92 ? 5.662 2.645 -20.001 1.00 92.00 92 GLU A CA 1
ATOM 704 C C . GLU A 1 92 ? 6.478 3.623 -20.852 1.00 92.00 92 GLU A C 1
ATOM 706 O O . GLU A 1 92 ? 6.736 3.336 -22.021 1.00 92.00 92 GLU A O 1
ATOM 711 N N . GLU A 1 93 ? 6.984 4.701 -20.250 1.00 92.06 93 GLU A N 1
ATOM 712 C CA . GLU A 1 93 ? 7.880 5.655 -20.914 1.00 92.06 93 GLU A CA 1
ATOM 713 C C . GLU A 1 93 ? 9.136 4.970 -21.467 1.00 92.06 93 GLU A C 1
ATOM 715 O O . GLU A 1 93 ? 9.496 5.177 -22.626 1.00 92.06 93 GLU A O 1
ATOM 720 N N . ALA A 1 94 ? 9.770 4.089 -20.685 1.00 88.69 94 ALA A N 1
ATOM 721 C CA . ALA A 1 94 ? 10.943 3.347 -21.140 1.00 88.69 94 ALA A CA 1
ATOM 722 C C . ALA A 1 94 ? 10.636 2.449 -22.353 1.00 88.69 94 ALA A C 1
ATOM 724 O O . ALA A 1 94 ? 11.418 2.415 -23.301 1.00 88.69 94 ALA A O 1
ATOM 725 N N . ARG A 1 95 ? 9.480 1.766 -22.366 1.00 88.19 95 ARG A N 1
ATOM 726 C CA . ARG A 1 95 ? 9.054 0.939 -23.512 1.00 88.19 95 ARG A CA 1
ATOM 727 C C . ARG A 1 95 ? 8.852 1.764 -24.783 1.00 88.19 95 ARG A C 1
ATOM 729 O O . ARG A 1 95 ? 9.158 1.271 -25.861 1.00 88.19 95 ARG A O 1
ATOM 736 N N . LEU A 1 96 ? 8.330 2.985 -24.664 1.00 91.38 96 LEU A N 1
ATOM 737 C CA . LEU A 1 96 ? 8.101 3.876 -25.808 1.00 91.38 96 LEU A CA 1
ATOM 738 C C . LEU A 1 96 ? 9.400 4.440 -26.395 1.00 91.38 96 LEU A C 1
ATOM 740 O O . LEU A 1 96 ? 9.438 4.745 -27.580 1.00 91.38 96 LEU A O 1
ATOM 744 N N . LEU A 1 97 ? 10.449 4.590 -25.584 1.00 89.19 97 LEU A N 1
ATOM 745 C CA . LEU A 1 97 ? 11.762 5.058 -26.042 1.00 89.19 97 LEU A CA 1
ATOM 746 C C . LEU A 1 97 ? 12.596 3.952 -26.710 1.00 89.19 97 LEU A C 1
ATOM 748 O O . LEU A 1 97 ? 13.522 4.257 -27.459 1.00 89.19 97 LEU A O 1
ATOM 752 N N . GLU A 1 98 ? 12.300 2.684 -26.414 1.00 83.56 98 GLU A N 1
ATOM 753 C CA . GLU A 1 98 ? 13.001 1.510 -26.952 1.00 83.56 98 GLU A CA 1
ATOM 754 C C . GLU A 1 98 ? 12.363 0.931 -28.234 1.00 83.56 98 GLU A C 1
ATOM 756 O O . GLU A 1 98 ? 12.986 0.083 -28.8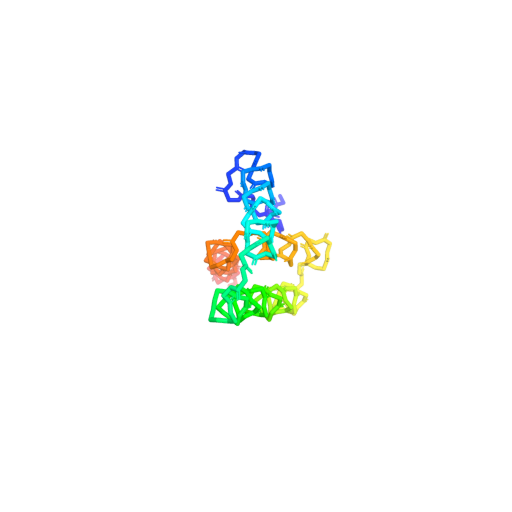78 1.00 83.56 98 GLU A O 1
ATOM 761 N N . GLY A 1 99 ? 11.142 1.352 -28.589 1.00 68.62 99 GLY A N 1
ATOM 762 C CA . GLY A 1 99 ? 10.389 0.897 -29.771 1.00 68.62 99 GLY A CA 1
ATOM 763 C C . GLY A 1 99 ? 10.487 1.840 -30.962 1.00 68.62 99 GLY A C 1
ATOM 764 O O . GLY A 1 99 ? 10.567 1.318 -32.097 1.00 68.62 99 GLY A O 1
#

Solvent-accessible surface area (backbone atoms only — not comparable to full-atom values): 5409 Å² total; per-residue (Å²): 130,84,81,67,70,79,81,93,48,90,69,50,63,59,61,34,43,50,48,53,52,54,50,50,53,54,32,66,72,44,90,47,65,67,53,42,49,53,50,50,51,52,52,50,49,23,50,52,49,10,52,48,38,22,53,50,31,41,74,73,72,24,60,98,28,9,66,57,45,15,53,45,10,46,47,62,28,65,68,40,51,52,54,50,52,52,56,52,48,55,52,52,54,52,54,65,75,74,108

Sequence (99 aa):
MQPTFVPVAPMWWVSNFGGLVANGIIAARKKSKLTRLVFGAAVVTHVVEAGYAYRTATREGLDDAAWKWGLQTLAVGFPSLIALHELLAEREEARLLEG

pLDDT: mean 86.71, std 8.04, range [60.56, 96.81]

Nearest PDB structures (foldseek):
  7bgm-assembly1_B  TM=3.999E-01  e=2.934E+00  Medicago truncatula

Mean predicted aligned error: 5.78 Å

Foldseek 3Di:
DQDLDDQLDVPLCCVQVVVLVVLVVVLVPDPDPVSVVVNVVVLVLLQVQLVVQLVVSVVLVSPVCSNVLSVSCSRPNPSSVVVSVVSSVVVVVVVVVVD

Radius of gyration: 16.27 Å; Cα contacts (8 Å, |Δi|>4): 83; chains: 1; bounding box: 37×18×54 Å

Secondary structure (DSSP, 8-state):
---S---SSTTHHHHHHHHHHHHHHHHHHS--HHHHHHHHHHHHHHHHHHHHHHHHHHHTT-HHHHHHHHHHHHHH-HHHHHHHHHHHHHHHHHHHHH-